Protein AF-A0A439PSY3-F1 (afdb_monomer_lite)

Foldseek 3Di:
DDPDDDPCLQADLDDLVRLCQQQDLVDAPPRSHDPNHDYHDNVVVSNCVVCVVPFRPCSGHNNVVCVVVVHDRPDDDDDDDDDD

Structure (mmCIF, N/CA/C/O backbone):
data_AF-A0A439PSY3-F1
#
_entry.id   AF-A0A439PSY3-F1
#
loop_
_atom_site.group_PDB
_atom_site.id
_atom_site.type_symbol
_atom_site.label_atom_id
_atom_site.label_alt_id
_atom_site.label_comp_id
_atom_site.label_asym_id
_atom_site.label_entity_id
_atom_site.label_seq_id
_atom_site.pdbx_PDB_ins_code
_atom_site.Cartn_x
_atom_site.Cartn_y
_atom_site.Cartn_z
_atom_site.occupancy
_atom_site.B_iso_or_equiv
_atom_site.auth_seq_id
_atom_site.auth_comp_id
_atom_site.auth_asym_id
_atom_site.auth_atom_id
_atom_site.pdbx_PDB_model_num
ATOM 1 N N . MET A 1 1 ? 29.810 -4.689 -17.989 1.00 48.34 1 MET A N 1
ATOM 2 C CA . MET A 1 1 ? 28.379 -5.068 -17.986 1.00 48.34 1 MET A CA 1
ATOM 3 C C . MET A 1 1 ? 27.619 -3.976 -17.240 1.00 48.34 1 MET A C 1
ATOM 5 O O . MET A 1 1 ? 27.784 -3.867 -16.032 1.00 48.34 1 MET A O 1
ATOM 9 N N . MET A 1 2 ? 26.905 -3.088 -17.939 1.00 49.81 2 MET A N 1
ATOM 10 C CA . MET A 1 2 ? 26.131 -2.025 -17.284 1.00 49.81 2 MET A CA 1
ATOM 11 C C . MET A 1 2 ? 24.935 -2.658 -16.566 1.00 49.81 2 MET A C 1
ATOM 13 O O . MET A 1 2 ? 24.036 -3.207 -17.201 1.00 49.81 2 MET A O 1
ATOM 17 N N . ARG A 1 3 ? 24.959 -2.639 -15.230 1.00 76.06 3 ARG A N 1
A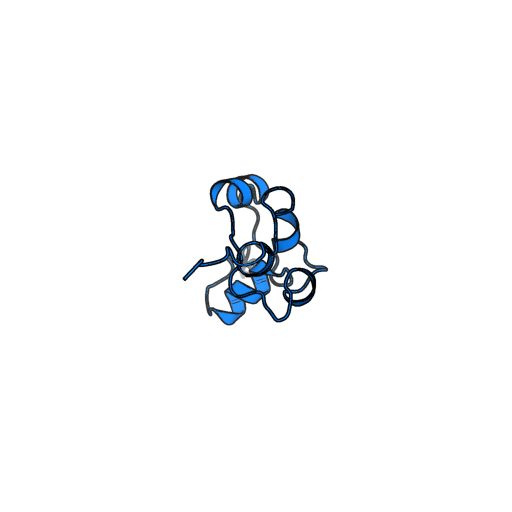TOM 18 C CA . ARG A 1 3 ? 23.809 -3.006 -14.403 1.00 76.06 3 ARG A CA 1
ATOM 19 C C . ARG A 1 3 ? 22.836 -1.834 -14.458 1.00 76.06 3 ARG A C 1
ATOM 21 O O . ARG A 1 3 ? 23.089 -0.801 -13.850 1.00 76.06 3 ARG A O 1
ATOM 28 N N . HIS A 1 4 ? 21.780 -1.971 -15.249 1.00 81.94 4 HIS A N 1
ATOM 29 C CA . HIS A 1 4 ? 20.736 -0.957 -15.324 1.00 81.94 4 HIS A CA 1
ATOM 30 C C . HIS A 1 4 ? 19.923 -0.995 -14.029 1.00 81.94 4 HIS A C 1
ATOM 32 O O . HIS A 1 4 ? 19.646 -2.074 -13.500 1.00 81.94 4 HIS A O 1
ATOM 38 N N . ALA A 1 5 ? 19.561 0.176 -13.507 1.00 85.56 5 ALA A N 1
ATOM 39 C CA . ALA A 1 5 ? 18.614 0.251 -12.405 1.00 85.56 5 ALA A CA 1
ATOM 40 C C . ALA A 1 5 ? 17.273 -0.339 -12.864 1.00 85.56 5 ALA A C 1
ATOM 42 O O . ALA A 1 5 ? 16.799 -0.033 -13.960 1.00 85.56 5 ALA A O 1
ATOM 43 N N . ALA A 1 6 ? 16.673 -1.198 -12.038 1.00 88.19 6 ALA A N 1
ATOM 44 C CA . ALA A 1 6 ? 15.323 -1.677 -12.304 1.00 88.19 6 ALA A CA 1
ATOM 45 C C . ALA A 1 6 ? 14.343 -0.489 -12.257 1.00 88.19 6 ALA A C 1
ATOM 47 O O . ALA A 1 6 ? 14.559 0.436 -11.467 1.00 88.19 6 ALA A O 1
ATOM 48 N N . PRO A 1 7 ? 13.259 -0.495 -13.054 1.00 90.94 7 PRO A N 1
ATOM 49 C CA . PRO A 1 7 ? 12.280 0.574 -12.959 1.00 90.94 7 PRO A CA 1
ATOM 50 C C . PRO A 1 7 ? 11.582 0.560 -11.590 1.00 90.94 7 PRO A C 1
ATOM 52 O O . PRO A 1 7 ? 11.439 -0.486 -10.950 1.00 90.94 7 PRO A O 1
ATOM 55 N N . ILE A 1 8 ? 11.168 1.746 -11.148 1.00 90.31 8 ILE A N 1
ATOM 56 C CA . ILE A 1 8 ? 10.821 2.056 -9.754 1.00 90.31 8 ILE A CA 1
ATOM 57 C C . ILE A 1 8 ? 9.768 1.122 -9.140 1.00 90.31 8 ILE A C 1
ATOM 59 O O . ILE A 1 8 ? 9.948 0.639 -8.030 1.00 90.31 8 ILE A O 1
ATOM 63 N N . ASP A 1 9 ? 8.730 0.782 -9.889 1.00 91.19 9 ASP A N 1
ATOM 64 C CA . ASP A 1 9 ? 7.583 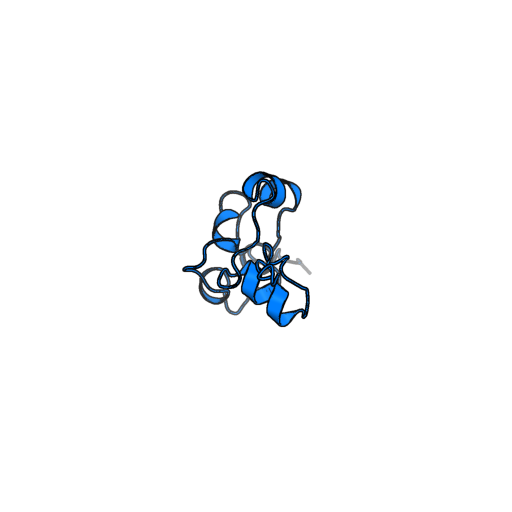-0.060 -9.530 1.00 91.19 9 ASP A CA 1
ATOM 65 C C . ASP A 1 9 ? 7.914 -1.546 -9.282 1.00 91.19 9 ASP A C 1
ATOM 67 O O . ASP A 1 9 ? 7.058 -2.294 -8.805 1.00 91.19 9 ASP A O 1
ATOM 71 N N . VAL A 1 10 ? 9.158 -1.988 -9.531 1.00 93.19 10 VAL A N 1
ATOM 72 C CA . VAL A 1 10 ? 9.634 -3.295 -9.028 1.00 93.19 10 VAL A CA 1
ATOM 73 C C . VAL A 1 10 ? 9.782 -3.280 -7.502 1.00 93.19 10 VAL A C 1
ATOM 75 O O . VAL A 1 10 ? 9.467 -4.281 -6.859 1.00 93.19 10 VAL A O 1
ATOM 78 N N . PHE A 1 11 ? 10.231 -2.165 -6.915 1.00 92.06 11 PHE A N 1
ATOM 79 C CA . PHE A 1 11 ? 10.530 -2.066 -5.475 1.00 92.06 11 PHE A CA 1
ATOM 80 C C . PHE A 1 11 ? 9.723 -0.986 -4.736 1.00 92.06 11 PHE A C 1
ATOM 82 O O . PHE A 1 11 ? 9.571 -1.042 -3.516 1.00 92.06 11 PHE A O 1
ATOM 89 N N . TYR A 1 12 ? 9.215 0.002 -5.468 1.00 93.00 12 TYR A N 1
ATOM 90 C CA . TYR A 1 12 ? 8.489 1.166 -4.963 1.00 93.00 12 TYR A CA 1
ATOM 91 C C . TYR A 1 12 ? 7.225 1.416 -5.797 1.00 93.00 12 TYR A C 1
ATOM 93 O O . TYR A 1 12 ? 7.086 2.472 -6.415 1.00 93.00 12 TYR A O 1
ATOM 101 N N . PRO A 1 13 ? 6.296 0.447 -5.847 1.00 94.38 13 PRO A N 1
ATOM 102 C CA . PRO A 1 13 ? 5.031 0.619 -6.558 1.00 94.38 13 PRO A CA 1
ATOM 103 C C . PRO A 1 13 ? 4.110 1.637 -5.857 1.00 94.38 13 PRO A C 1
ATOM 105 O O . PRO A 1 13 ? 3.278 2.267 -6.498 1.00 94.38 13 PRO A O 1
ATOM 108 N N . VAL A 1 14 ? 4.317 1.860 -4.552 1.00 94.88 14 VAL A N 1
ATOM 109 C CA . VAL A 1 14 ? 3.689 2.928 -3.766 1.00 94.88 14 VAL A CA 1
ATOM 110 C C . VAL A 1 14 ? 4.763 3.933 -3.368 1.00 94.88 14 VAL A C 1
ATOM 112 O O . VAL A 1 14 ? 5.756 3.580 -2.726 1.00 94.88 14 VAL A O 1
ATOM 115 N N . LEU A 1 15 ? 4.563 5.197 -3.734 1.00 93.56 15 LEU A N 1
ATOM 116 C CA . LEU A 1 15 ? 5.444 6.287 -3.325 1.00 93.56 15 LEU A CA 1
ATOM 117 C C . LEU A 1 15 ? 5.125 6.741 -1.897 1.00 93.56 15 LEU A C 1
ATOM 119 O O . LEU A 1 15 ? 4.000 6.630 -1.416 1.00 93.56 15 LEU A O 1
ATOM 123 N N . HIS A 1 16 ? 6.108 7.340 -1.226 1.00 92.19 16 HIS A N 1
ATOM 124 C CA . HIS A 1 16 ? 5.951 7.857 0.138 1.00 92.19 16 HIS A CA 1
ATOM 125 C C . HIS A 1 16 ? 4.808 8.882 0.288 1.00 92.19 16 HIS A C 1
ATOM 127 O O . HIS A 1 16 ? 4.199 8.977 1.352 1.00 92.19 16 HIS A O 1
ATOM 133 N N . THR A 1 17 ? 4.498 9.633 -0.773 1.00 93.69 17 THR A N 1
ATOM 134 C CA . THR A 1 17 ? 3.382 10.591 -0.834 1.00 93.69 17 THR A CA 1
ATOM 135 C C . THR A 1 17 ? 2.010 9.923 -0.930 1.00 93.69 17 THR A C 1
ATOM 137 O O . THR A 1 17 ? 1.005 10.563 -0.639 1.00 93.69 17 THR A O 1
ATOM 140 N N . GLN A 1 18 ? 1.961 8.644 -1.305 1.00 94.50 18 GLN A N 1
ATOM 141 C CA . GLN A 1 18 ? 0.746 7.863 -1.555 1.00 94.50 18 GLN A CA 1
ATOM 142 C C . GLN A 1 18 ? 0.538 6.757 -0.512 1.00 94.50 18 GLN A C 1
ATOM 144 O O . GLN A 1 18 ? -0.256 5.842 -0.712 1.00 94.50 18 GLN A O 1
ATOM 149 N N . ILE A 1 19 ? 1.233 6.830 0.627 1.00 94.25 19 ILE A N 1
ATOM 150 C CA . ILE A 1 19 ? 1.253 5.750 1.620 1.00 94.25 19 ILE A CA 1
ATOM 151 C C . ILE A 1 19 ? -0.133 5.388 2.177 1.00 94.25 19 ILE A C 1
ATOM 153 O O . ILE A 1 19 ? -0.343 4.278 2.659 1.00 94.25 19 ILE A O 1
ATOM 157 N N . THR A 1 20 ? -1.095 6.307 2.090 1.00 94.25 20 THR A N 1
ATOM 158 C CA . THR A 1 20 ? -2.488 6.086 2.492 1.00 94.25 20 THR A CA 1
ATOM 159 C C . THR A 1 20 ? -3.183 5.007 1.672 1.00 94.25 20 THR A C 1
ATOM 161 O O . THR A 1 20 ? -4.097 4.382 2.197 1.00 94.25 20 THR A O 1
ATOM 164 N N . MET A 1 21 ? -2.728 4.725 0.445 1.00 95.62 21 MET A N 1
ATOM 165 C CA . MET A 1 21 ? -3.263 3.638 -0.385 1.00 95.62 21 MET A CA 1
ATOM 166 C C . MET A 1 21 ? -3.112 2.270 0.292 1.00 95.62 21 MET A C 1
ATOM 168 O O . MET A 1 21 ? -3.976 1.415 0.153 1.00 95.62 21 MET A O 1
ATOM 172 N N . LEU A 1 22 ? -2.061 2.076 1.100 1.00 95.25 22 LEU A N 1
ATOM 173 C CA . LEU A 1 22 ? -1.866 0.841 1.870 1.00 95.25 22 LEU A CA 1
ATOM 174 C C . LEU A 1 22 ? -2.928 0.622 2.952 1.00 95.25 22 LEU A C 1
ATOM 176 O O . LEU A 1 22 ? -3.084 -0.500 3.426 1.00 95.25 22 LEU A O 1
ATOM 180 N N . LEU A 1 23 ? -3.621 1.686 3.358 1.00 95.06 23 LEU A N 1
ATOM 181 C CA . LEU A 1 23 ? -4.632 1.685 4.413 1.00 95.06 23 LEU A CA 1
ATOM 182 C C . LEU A 1 23 ? -6.055 1.828 3.859 1.00 95.06 23 LEU A C 1
ATOM 184 O O . LEU A 1 23 ? -7.000 1.821 4.645 1.00 95.06 23 LEU A O 1
ATOM 188 N N . ASP A 1 24 ? -6.217 1.978 2.543 1.00 95.56 24 ASP A N 1
ATOM 189 C CA . ASP A 1 24 ? -7.520 2.161 1.910 1.00 95.56 24 ASP A CA 1
ATOM 190 C C . ASP A 1 24 ? -8.258 0.813 1.817 1.00 95.56 24 ASP A C 1
ATOM 192 O O . ASP A 1 24 ? -7.779 -0.092 1.133 1.00 95.56 24 ASP A O 1
ATOM 196 N N . PRO A 1 25 ? -9.408 0.636 2.494 1.00 95.06 25 PRO A N 1
ATOM 197 C CA . PRO A 1 25 ? -10.157 -0.617 2.464 1.00 95.06 25 PRO A CA 1
ATOM 198 C C . PRO A 1 25 ? -10.811 -0.920 1.109 1.00 95.06 25 PRO A C 1
ATOM 200 O O . PRO A 1 25 ? -11.2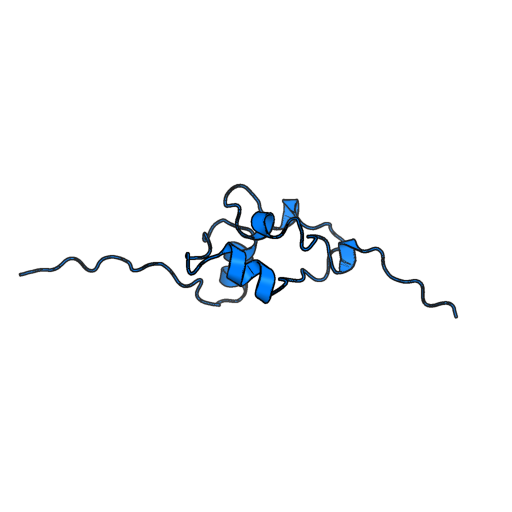85 -2.041 0.935 1.00 95.06 25 PRO A O 1
ATOM 203 N N . ALA A 1 26 ? -10.876 0.051 0.192 1.00 95.94 26 ALA A N 1
ATOM 204 C CA . ALA A 1 26 ? -11.398 -0.133 -1.159 1.00 95.94 26 ALA A CA 1
ATOM 205 C C . ALA A 1 26 ? -10.333 -0.624 -2.155 1.00 95.94 26 ALA A C 1
ATOM 207 O O . ALA A 1 26 ? -10.681 -0.963 -3.284 1.00 95.94 26 ALA A O 1
ATOM 208 N N . LEU A 1 27 ? -9.056 -0.668 -1.752 1.00 96.44 27 LEU A N 1
ATOM 209 C CA . LEU A 1 27 ? -7.950 -1.133 -2.586 1.00 96.44 27 LEU A CA 1
ATOM 210 C C . LEU A 1 27 ? -7.493 -2.542 -2.199 1.00 96.44 27 LEU A C 1
ATOM 212 O O . LEU A 1 27 ? -7.572 -2.975 -1.050 1.00 96.44 27 LEU A O 1
ATOM 216 N N . SER A 1 28 ? -6.930 -3.240 -3.176 1.00 92.38 28 SER A N 1
ATOM 217 C CA . SER A 1 28 ? -6.270 -4.533 -3.034 1.00 92.38 28 SER A CA 1
ATOM 218 C C . SER A 1 28 ? -4.795 -4.456 -3.440 1.00 92.38 28 SER A C 1
ATOM 220 O O . SER A 1 28 ? -4.321 -3.462 -3.992 1.00 92.38 28 SER A O 1
ATOM 222 N N . LEU A 1 29 ? -4.042 -5.534 -3.194 1.00 89.19 29 LEU A N 1
ATOM 223 C CA . LEU A 1 29 ? -2.639 -5.615 -3.624 1.00 89.19 29 LEU A CA 1
ATOM 224 C C . LEU A 1 29 ? -2.460 -5.481 -5.144 1.00 89.19 29 LEU A C 1
ATOM 226 O O . LEU A 1 29 ? -1.438 -4.963 -5.590 1.00 89.19 29 LEU A O 1
ATOM 230 N N . THR A 1 30 ? -3.439 -5.920 -5.937 1.00 91.12 30 THR A N 1
ATOM 231 C CA . THR A 1 30 ? -3.394 -5.816 -7.403 1.00 91.12 30 THR A CA 1
ATOM 232 C C . THR A 1 30 ? -3.654 -4.403 -7.913 1.00 91.12 30 THR A C 1
ATOM 234 O O . THR A 1 30 ? -3.261 -4.104 -9.033 1.00 91.12 30 THR A O 1
ATOM 237 N N . ASP A 1 31 ? -4.263 -3.531 -7.103 1.00 94.06 31 ASP A N 1
ATOM 238 C CA . ASP A 1 31 ? -4.503 -2.128 -7.472 1.00 94.06 31 ASP A CA 1
ATOM 239 C C . ASP A 1 31 ? -3.274 -1.245 -7.228 1.00 94.06 31 ASP A C 1
ATOM 241 O O . ASP A 1 31 ? -3.134 -0.181 -7.828 1.00 94.06 31 ASP A O 1
ATOM 245 N N . ILE A 1 32 ? -2.383 -1.676 -6.328 1.00 93.25 32 ILE A N 1
ATOM 246 C CA . ILE A 1 32 ? -1.184 -0.918 -5.952 1.00 93.25 32 ILE A CA 1
ATOM 247 C C . ILE A 1 32 ? 0.096 -1.466 -6.575 1.00 93.25 32 ILE A C 1
ATOM 249 O O . ILE A 1 32 ? 1.083 -0.746 -6.626 1.00 93.25 32 ILE A O 1
ATOM 253 N N . GLY A 1 33 ? 0.108 -2.730 -6.998 1.00 92.00 33 GLY A N 1
ATOM 254 C CA . GLY A 1 33 ? 1.263 -3.406 -7.580 1.00 92.00 33 GLY A CA 1
ATOM 255 C C . GLY A 1 33 ? 1.052 -3.775 -9.045 1.00 92.00 33 GLY A C 1
ATOM 256 O O . GLY A 1 33 ? -0.047 -3.719 -9.582 1.00 92.00 33 GLY A O 1
ATOM 257 N N . THR A 1 34 ? 2.126 -4.203 -9.696 1.00 90.38 34 THR A N 1
ATOM 258 C CA . THR A 1 34 ? 2.100 -4.763 -11.055 1.00 90.38 34 THR A CA 1
ATOM 259 C C . THR A 1 34 ? 2.630 -6.202 -11.031 1.00 90.38 34 THR A C 1
ATOM 261 O O . THR A 1 34 ? 3.265 -6.597 -10.051 1.00 90.38 34 THR A O 1
ATOM 264 N N . PRO A 1 35 ? 2.480 -6.998 -12.109 1.00 92.62 35 PRO A N 1
ATOM 265 C CA . PRO A 1 35 ? 3.056 -8.349 -12.175 1.00 92.62 35 PRO A CA 1
ATOM 266 C C . PRO A 1 35 ? 4.581 -8.422 -11.982 1.00 92.62 35 PRO A C 1
ATOM 268 O O . PRO A 1 35 ? 5.123 -9.495 -11.743 1.00 92.62 35 PRO A O 1
ATOM 271 N N . ARG A 1 36 ? 5.284 -7.289 -12.097 1.00 92.06 36 ARG A N 1
ATOM 272 C CA . ARG A 1 36 ? 6.734 -7.167 -11.884 1.00 92.06 36 ARG A CA 1
ATOM 273 C C . ARG A 1 36 ? 7.109 -6.605 -10.512 1.00 92.06 36 ARG A C 1
ATOM 275 O O . ARG A 1 36 ? 8.297 -6.479 -10.222 1.00 92.06 36 ARG A O 1
ATOM 282 N N . THR A 1 37 ? 6.133 -6.234 -9.687 1.00 93.88 37 THR A N 1
ATOM 283 C CA . THR A 1 37 ? 6.367 -5.772 -8.319 1.00 93.88 37 THR A CA 1
ATOM 284 C C . THR A 1 37 ? 6.867 -6.932 -7.464 1.00 93.88 37 THR A C 1
ATOM 286 O O . THR A 1 37 ? 6.204 -7.958 -7.341 1.00 93.88 37 THR A O 1
ATOM 289 N N . LEU A 1 38 ? 8.035 -6.750 -6.852 1.00 92.31 38 LEU A N 1
ATOM 290 C CA . LEU A 1 38 ? 8.665 -7.730 -5.964 1.00 92.31 38 LEU A CA 1
ATOM 291 C C . LEU A 1 38 ? 8.654 -7.282 -4.500 1.00 92.31 38 LEU A C 1
ATOM 293 O O . LEU A 1 38 ? 8.730 -8.113 -3.601 1.00 92.31 38 LEU A O 1
ATOM 297 N N . CYS A 1 39 ? 8.589 -5.972 -4.253 1.00 91.88 39 CYS A N 1
ATOM 298 C CA . CYS A 1 39 ? 8.625 -5.399 -2.914 1.00 91.88 39 CYS A CA 1
ATOM 299 C C . CYS A 1 39 ? 7.742 -4.151 -2.833 1.00 91.88 39 CYS A C 1
ATOM 301 O O . CYS A 1 39 ? 7.580 -3.427 -3.815 1.00 91.88 39 CYS A O 1
ATOM 303 N N . ILE A 1 40 ? 7.197 -3.901 -1.641 1.00 91.88 40 ILE A N 1
ATOM 304 C CA . ILE A 1 40 ? 6.485 -2.674 -1.290 1.00 91.88 40 ILE A CA 1
ATOM 305 C C . ILE A 1 40 ? 7.179 -2.078 -0.070 1.00 91.88 40 ILE A C 1
ATOM 307 O O . ILE A 1 40 ? 7.205 -2.675 1.006 1.00 91.88 40 ILE A O 1
ATOM 311 N N . HIS A 1 41 ? 7.729 -0.880 -0.228 1.00 93.75 41 HIS A N 1
ATOM 312 C CA . HIS A 1 41 ? 8.344 -0.156 0.873 1.00 93.75 41 HIS A CA 1
ATOM 313 C C . HIS A 1 41 ? 7.270 0.513 1.750 1.00 93.75 41 HIS A C 1
ATOM 315 O O . HIS A 1 41 ? 6.484 1.323 1.265 1.00 93.75 41 HIS A O 1
ATOM 321 N N . LEU A 1 42 ? 7.248 0.211 3.053 1.00 92.38 42 LEU A N 1
ATOM 322 C CA . LEU A 1 42 ? 6.214 0.704 3.979 1.00 92.38 42 LEU A CA 1
ATOM 323 C C . LEU A 1 42 ? 6.473 2.112 4.523 1.00 92.38 42 LEU A C 1
ATOM 325 O O . LEU A 1 42 ? 5.574 2.721 5.094 1.00 92.38 42 LEU A O 1
ATOM 329 N N . PHE A 1 43 ? 7.691 2.638 4.369 1.00 92.50 43 PHE A N 1
ATOM 330 C CA . PHE A 1 43 ? 8.076 3.955 4.887 1.00 92.50 43 PHE A CA 1
ATOM 331 C C . PHE A 1 43 ? 7.669 4.148 6.360 1.00 92.50 43 PHE A C 1
ATOM 333 O O . PHE A 1 43 ? 6.946 5.086 6.692 1.00 92.50 43 PHE A O 1
ATOM 340 N N . ASP A 1 44 ? 8.141 3.264 7.243 1.00 89.88 44 ASP A N 1
ATOM 341 C CA . ASP A 1 44 ? 7.699 3.090 8.634 1.00 89.88 44 ASP A CA 1
ATOM 342 C C . ASP A 1 44 ? 7.333 4.376 9.384 1.00 89.88 44 ASP A C 1
ATOM 344 O O . ASP A 1 44 ? 6.285 4.449 10.019 1.00 89.88 44 ASP A O 1
ATOM 348 N N . GLN A 1 45 ? 8.181 5.407 9.331 1.00 92.69 45 GLN A N 1
ATOM 349 C CA . GLN A 1 45 ? 7.936 6.672 10.035 1.00 92.69 45 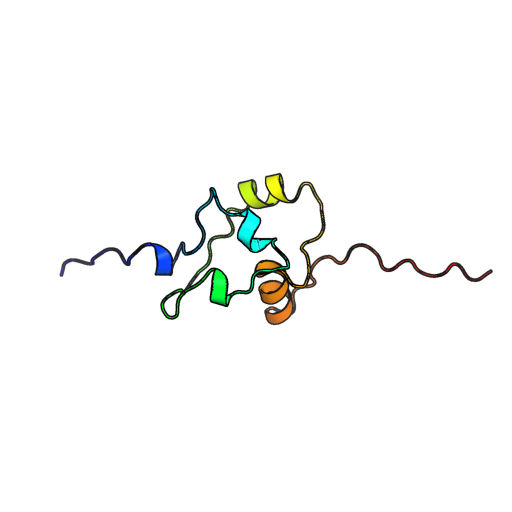GLN A CA 1
ATOM 350 C C . GLN A 1 45 ? 6.754 7.456 9.455 1.00 92.69 45 GLN A C 1
ATOM 352 O O . GLN A 1 45 ? 5.988 8.070 10.196 1.00 92.69 45 GLN A O 1
ATOM 357 N N . ILE A 1 46 ? 6.589 7.435 8.135 1.00 93.38 46 ILE A N 1
ATOM 358 C CA . ILE A 1 46 ? 5.495 8.111 7.435 1.00 93.38 46 ILE A CA 1
ATOM 359 C C . ILE A 1 46 ? 4.194 7.341 7.671 1.00 93.38 46 ILE A C 1
ATOM 361 O O . ILE A 1 46 ? 3.186 7.944 8.039 1.00 93.38 46 ILE A O 1
ATOM 365 N N . LEU A 1 47 ? 4.233 6.011 7.556 1.00 92.88 47 LEU A N 1
ATOM 366 C CA . LEU A 1 47 ? 3.081 5.155 7.820 1.00 92.88 47 LEU A CA 1
ATOM 367 C C . LEU A 1 47 ? 2.607 5.275 9.275 1.00 92.88 47 LEU A C 1
ATOM 369 O O . LEU A 1 47 ? 1.425 5.513 9.513 1.00 92.88 47 LEU A O 1
ATOM 373 N N . LYS A 1 48 ? 3.522 5.228 10.254 1.00 92.19 48 LYS A N 1
ATOM 374 C CA . LYS A 1 48 ? 3.196 5.440 11.678 1.00 92.19 48 LYS A CA 1
AT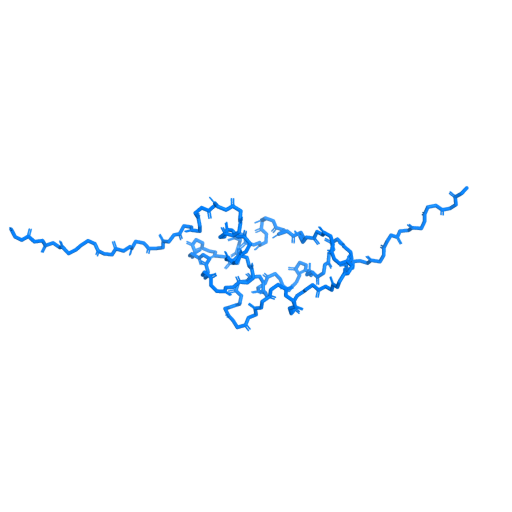OM 375 C C . LYS A 1 48 ? 2.530 6.797 11.921 1.00 92.19 48 LYS A C 1
ATOM 377 O O . LYS A 1 48 ? 1.522 6.862 12.628 1.00 92.19 48 LYS A O 1
ATOM 382 N N . LYS A 1 49 ? 3.051 7.873 11.313 1.00 92.38 49 LYS A N 1
ATOM 383 C CA . LYS A 1 49 ? 2.454 9.220 11.397 1.00 92.38 49 LYS A CA 1
ATOM 384 C C . LYS A 1 49 ? 1.044 9.263 10.814 1.00 92.38 49 LYS A C 1
ATOM 386 O O . LYS A 1 49 ? 0.177 9.908 11.396 1.00 92.38 49 LYS A O 1
ATOM 391 N N . TRP A 1 50 ? 0.806 8.574 9.701 1.00 89.88 50 TRP A N 1
ATOM 392 C CA . TRP A 1 50 ? -0.518 8.493 9.088 1.00 89.88 50 TRP A CA 1
ATOM 393 C C . TRP A 1 50 ? -1.502 7.685 9.920 1.00 89.88 50 TRP A C 1
ATOM 395 O O . TRP A 1 50 ? -2.635 8.126 10.111 1.00 89.88 50 TRP A O 1
ATOM 405 N N . MET A 1 51 ? -1.070 6.541 10.450 1.00 91.12 51 MET A N 1
ATOM 406 C CA . MET A 1 51 ? -1.909 5.677 11.274 1.00 91.12 51 MET A CA 1
ATOM 407 C C . MET A 1 51 ? -2.364 6.380 12.554 1.00 91.12 51 MET A C 1
ATOM 409 O O . MET A 1 51 ? -3.493 6.161 12.975 1.00 91.12 51 MET A O 1
ATOM 413 N N . LYS A 1 52 ? -1.538 7.242 13.169 1.00 90.94 52 LYS A N 1
ATOM 414 C CA . LYS A 1 52 ? -1.869 7.934 14.437 1.00 90.94 52 LYS A CA 1
ATOM 415 C C . LYS A 1 52 ? -2.395 6.972 15.521 1.00 90.94 52 LYS A C 1
ATOM 417 O O . LYS A 1 52 ? -3.316 7.304 16.258 1.00 90.94 52 LYS A O 1
ATOM 422 N N . GLY A 1 53 ? -1.856 5.751 15.572 1.00 88.12 53 GLY A N 1
ATOM 423 C CA . GLY A 1 53 ? -2.300 4.699 16.496 1.00 88.12 53 GLY A CA 1
ATOM 424 C C . GLY A 1 53 ? -3.614 3.996 16.130 1.00 88.12 53 GLY A C 1
ATOM 425 O O . GLY A 1 53 ? -4.018 3.089 16.853 1.00 88.12 53 GLY A O 1
ATOM 426 N N . ARG A 1 54 ? -4.272 4.362 15.021 1.00 88.81 54 ARG A N 1
ATOM 427 C CA . ARG A 1 54 ? -5.450 3.648 14.509 1.00 88.81 54 ARG A CA 1
ATOM 428 C C . ARG A 1 54 ? -5.077 2.234 14.043 1.00 88.81 54 ARG A C 1
ATOM 430 O O . ARG A 1 54 ? -3.952 2.033 13.570 1.00 88.81 54 ARG A O 1
ATOM 437 N N . PRO A 1 55 ? -6.005 1.266 14.147 1.00 89.81 55 PRO A N 1
ATOM 438 C CA . PRO A 1 55 ? -5.809 -0.068 13.589 1.00 89.81 55 PRO A CA 1
ATOM 439 C C . PRO A 1 55 ? -5.646 -0.016 12.066 1.00 89.81 55 PRO A C 1
ATOM 441 O O . PRO A 1 55 ? -6.140 0.896 11.400 1.00 89.81 55 PRO A O 1
ATOM 444 N N . ILE A 1 56 ? -4.985 -1.031 11.519 1.00 91.75 56 ILE A N 1
ATOM 445 C CA . ILE A 1 56 ? -4.919 -1.260 10.074 1.00 91.75 56 ILE A CA 1
ATOM 446 C C . ILE A 1 56 ? -6.241 -1.917 9.654 1.00 91.75 56 ILE A C 1
ATOM 448 O O . ILE A 1 56 ? -6.589 -2.950 10.233 1.00 91.75 56 ILE A O 1
ATOM 452 N N . PRO A 1 57 ? -6.991 -1.363 8.684 1.00 92.81 57 PRO A N 1
ATOM 453 C CA . PRO A 1 57 ? -8.200 -2.014 8.188 1.00 92.81 57 PRO A CA 1
ATOM 454 C C . PRO A 1 57 ? -7.868 -3.375 7.573 1.00 92.81 57 PRO A C 1
ATOM 456 O O . PRO A 1 57 ? -7.000 -3.457 6.704 1.00 92.81 57 PRO A O 1
ATOM 459 N N . ALA A 1 58 ? -8.561 -4.437 7.989 1.00 91.06 58 ALA A N 1
ATOM 460 C CA . ALA A 1 58 ? -8.261 -5.803 7.545 1.00 91.06 58 ALA A CA 1
ATOM 461 C C . ALA A 1 58 ? -8.385 -5.983 6.020 1.00 91.06 58 ALA A C 1
ATOM 463 O O . ALA A 1 58 ? -7.629 -6.742 5.425 1.00 91.06 58 ALA A O 1
ATOM 464 N N . THR A 1 59 ? -9.298 -5.244 5.382 1.00 93.56 59 THR A N 1
ATOM 465 C CA . THR A 1 59 ? -9.528 -5.309 3.932 1.00 93.56 59 THR A CA 1
ATOM 466 C C . THR A 1 59 ? -8.573 -4.442 3.117 1.00 93.56 59 THR A C 1
ATOM 468 O O . THR A 1 59 ? -8.527 -4.609 1.905 1.00 93.56 59 THR A O 1
ATOM 471 N N . SER A 1 60 ? -7.802 -3.550 3.752 1.00 95.31 60 SER A N 1
ATOM 472 C CA . SER A 1 60 ? -6.805 -2.728 3.052 1.00 95.31 60 SER A CA 1
ATOM 473 C C . SER A 1 60 ? -5.651 -3.576 2.505 1.00 95.31 60 SER A C 1
ATOM 475 O O . SER A 1 60 ? -5.420 -4.674 3.023 1.00 95.31 60 SER A O 1
ATOM 477 N N . PRO A 1 61 ? -4.859 -3.087 1.530 1.00 95.38 61 PRO A N 1
ATOM 478 C CA . PRO A 1 61 ? -3.731 -3.849 0.999 1.00 95.38 61 PRO A CA 1
ATOM 479 C C . PRO A 1 61 ? -2.753 -4.306 2.087 1.00 95.38 61 PRO A C 1
ATOM 481 O O . PRO A 1 61 ? -2.332 -5.462 2.097 1.00 95.38 61 PRO A O 1
ATOM 484 N N . LEU A 1 62 ? -2.438 -3.437 3.055 1.00 94.06 62 LEU A N 1
ATOM 485 C CA . LEU A 1 62 ? -1.567 -3.802 4.172 1.00 94.06 62 LEU A CA 1
ATOM 486 C C . LEU A 1 62 ? -2.230 -4.810 5.118 1.00 94.06 62 LEU A C 1
ATOM 488 O O . LEU A 1 62 ? -1.555 -5.710 5.611 1.00 94.06 62 LEU A O 1
ATOM 492 N N . GLY A 1 63 ? -3.541 -4.692 5.349 1.00 93.25 63 GLY A N 1
ATOM 493 C CA . GLY A 1 63 ? -4.308 -5.672 6.122 1.00 93.25 63 GLY A CA 1
ATOM 494 C C . GLY A 1 63 ? -4.245 -7.070 5.504 1.00 93.25 63 GLY A C 1
ATOM 495 O O . GLY A 1 63 ? -3.915 -8.033 6.193 1.00 93.25 63 GLY A O 1
ATOM 496 N N . GLN A 1 64 ? -4.437 -7.159 4.186 1.00 91.88 64 GLN A N 1
ATOM 497 C CA . GLN A 1 64 ? -4.337 -8.408 3.427 1.00 91.88 64 GLN A CA 1
ATOM 498 C C . GLN A 1 64 ? -2.925 -9.014 3.482 1.00 91.88 64 GLN A C 1
ATOM 500 O O . GLN A 1 64 ? -2.778 -10.232 3.566 1.00 91.88 64 GLN A O 1
ATOM 505 N N . MET A 1 65 ? -1.870 -8.188 3.442 1.00 91.31 65 MET A N 1
ATOM 506 C CA . MET A 1 65 ? -0.489 -8.668 3.588 1.00 91.31 65 MET A CA 1
ATOM 507 C C . MET A 1 65 ? -0.237 -9.269 4.971 1.00 91.31 65 MET A C 1
ATOM 509 O O . MET A 1 65 ? 0.377 -10.327 5.072 1.00 91.31 65 MET A O 1
ATOM 513 N N . LEU A 1 66 ? -0.700 -8.603 6.033 1.00 91.25 66 LEU A N 1
ATOM 514 C CA . LEU A 1 66 ? -0.523 -9.084 7.404 1.00 91.25 66 LEU A CA 1
ATOM 515 C C . LEU A 1 66 ? -1.234 -10.420 7.629 1.00 91.25 66 LEU A C 1
ATOM 517 O O . LEU A 1 66 ? -0.624 -11.336 8.177 1.00 91.25 66 LEU A O 1
ATOM 521 N N . ASP A 1 67 ? -2.465 -10.544 7.131 1.00 89.56 67 ASP A N 1
ATOM 522 C CA . ASP A 1 67 ? -3.250 -11.779 7.192 1.00 89.56 67 ASP A CA 1
ATOM 523 C C . ASP A 1 67 ? -2.521 -12.951 6.508 1.00 89.56 67 ASP A C 1
ATOM 525 O O . ASP A 1 67 ? -2.305 -14.002 7.113 1.00 89.56 67 ASP A O 1
ATOM 529 N N . ARG A 1 68 ? -2.000 -12.733 5.291 1.00 87.06 68 ARG A N 1
ATOM 530 C CA . ARG A 1 68 ? -1.201 -13.735 4.554 1.00 87.06 68 ARG A CA 1
ATOM 531 C C . ARG A 1 68 ? 0.102 -14.118 5.254 1.00 87.06 68 ARG A C 1
ATOM 533 O O . ARG A 1 68 ? 0.568 -15.243 5.099 1.00 87.06 68 ARG A O 1
ATOM 540 N N . CYS A 1 69 ? 0.696 -13.195 6.004 1.00 84.25 69 CYS A N 1
ATOM 541 C CA . CYS A 1 69 ? 1.906 -13.439 6.786 1.00 84.25 69 CYS A CA 1
ATOM 542 C C . CYS A 1 69 ? 1.623 -14.095 8.148 1.00 84.25 69 CYS A C 1
ATOM 544 O O . CYS A 1 69 ? 2.556 -14.251 8.935 1.00 84.25 69 CYS A O 1
ATOM 546 N N . ALA A 1 70 ? 0.363 -14.438 8.453 1.00 80.06 70 ALA A N 1
ATOM 547 C CA . ALA A 1 70 ? -0.079 -14.886 9.774 1.00 80.06 70 ALA A CA 1
ATOM 548 C C . ALA A 1 70 ? 0.332 -13.919 10.906 1.00 80.06 70 ALA A C 1
ATOM 550 O O . ALA A 1 70 ? 0.518 -14.320 12.057 1.00 80.06 70 ALA A O 1
ATOM 551 N N . LEU A 1 71 ? 0.485 -12.630 10.582 1.00 73.62 71 LEU A N 1
ATOM 552 C CA . LEU A 1 71 ? 0.767 -11.584 11.553 1.00 73.62 71 LEU A CA 1
ATOM 553 C C . LEU A 1 71 ? -0.568 -11.009 12.020 1.00 73.62 71 LEU A C 1
ATOM 555 O O . LEU A 1 71 ? -1.354 -10.557 11.185 1.00 73.62 71 LEU A O 1
ATOM 559 N N . PRO A 1 72 ? -0.843 -10.969 13.335 1.00 61.47 72 PRO A N 1
ATOM 560 C CA . PRO A 1 72 ? -2.078 -10.380 13.813 1.00 61.47 72 PRO A CA 1
ATOM 561 C C . PRO A 1 72 ? -2.083 -8.894 13.445 1.00 61.47 72 PRO A C 1
ATOM 563 O O . PRO A 1 72 ? -1.350 -8.089 14.029 1.00 61.47 72 PRO A O 1
ATOM 566 N N . ALA A 1 73 ? -2.932 -8.510 12.488 1.00 60.59 73 ALA A N 1
ATOM 567 C CA . ALA A 1 73 ? -3.369 -7.129 12.381 1.00 60.59 73 ALA A CA 1
ATOM 568 C C . ALA A 1 73 ? -3.971 -6.804 13.745 1.00 60.59 73 ALA A C 1
ATOM 570 O O . ALA A 1 73 ? -4.922 -7.465 14.151 1.00 60.59 73 ALA A O 1
ATOM 571 N N . ARG A 1 74 ? -3.361 -5.883 14.505 1.00 52.69 74 ARG A N 1
ATOM 572 C CA . ARG A 1 74 ? -3.863 -5.488 15.827 1.00 52.69 74 ARG A CA 1
ATOM 573 C C . ARG A 1 74 ? -5.318 -5.051 15.670 1.00 52.69 74 ARG A C 1
ATOM 575 O O . ARG A 1 74 ? -5.600 -3.916 15.287 1.00 52.69 74 ARG A O 1
ATOM 582 N N . THR A 1 75 ? -6.225 -5.979 15.933 1.00 50.75 75 THR A N 1
ATOM 583 C CA . THR A 1 75 ? -7.657 -5.767 15.934 1.00 50.75 75 THR A CA 1
ATOM 584 C C . THR A 1 75 ? -7.948 -4.878 17.125 1.00 50.75 75 THR A C 1
ATOM 586 O O . THR A 1 75 ? -7.500 -5.115 18.248 1.00 50.75 75 THR A O 1
ATOM 589 N N . SER A 1 76 ? -8.643 -3.778 16.863 1.00 46.81 76 SER A N 1
ATOM 590 C CA . SER A 1 76 ? -9.239 -3.007 17.946 1.00 46.81 76 SER A CA 1
ATOM 591 C C . SER A 1 76 ? -10.226 -3.921 18.655 1.00 46.81 76 SER A C 1
ATOM 593 O O . SER A 1 76 ? -11.062 -4.529 17.995 1.00 46.81 76 SER A O 1
ATOM 595 N N . ALA A 1 77 ? -10.035 -4.051 19.966 1.00 45.06 77 ALA A N 1
ATOM 596 C CA . ALA A 1 77 ? -10.786 -4.859 20.914 1.00 45.06 77 ALA A CA 1
ATOM 597 C C . ALA A 1 77 ? -12.192 -5.280 20.453 1.00 45.06 77 ALA A C 1
ATOM 599 O O . ALA A 1 77 ? -13.092 -4.453 20.311 1.00 45.06 77 ALA A O 1
ATOM 600 N N . THR A 1 78 ? -12.402 -6.589 20.338 1.00 40.69 78 THR A N 1
ATOM 601 C CA . THR A 1 78 ? -13.735 -7.169 20.476 1.00 40.69 78 THR A CA 1
ATOM 602 C C . THR A 1 78 ? -14.184 -6.903 21.912 1.00 40.69 78 THR A C 1
ATOM 604 O O . THR A 1 78 ? -13.557 -7.377 22.860 1.00 40.69 78 THR A O 1
ATOM 607 N N . ALA A 1 79 ? -15.227 -6.092 22.080 1.00 43.88 79 ALA A N 1
ATOM 608 C CA . ALA A 1 79 ? -15.877 -5.890 23.364 1.00 43.88 79 ALA A CA 1
ATOM 609 C C . ALA A 1 79 ? -16.317 -7.252 23.925 1.00 43.88 79 ALA A C 1
ATOM 611 O O . ALA A 1 79 ? -17.129 -7.950 23.320 1.00 43.88 79 ALA A O 1
ATOM 612 N N . VAL A 1 80 ? -15.753 -7.637 25.070 1.00 43.47 80 VAL A N 1
ATOM 613 C CA . VAL A 1 80 ? -16.228 -8.780 25.853 1.00 43.47 80 VAL A CA 1
ATOM 614 C C . VAL A 1 80 ? -17.568 -8.372 26.472 1.00 43.47 80 VAL A C 1
ATOM 616 O O . VAL A 1 80 ? -17.610 -7.339 27.148 1.00 43.47 80 VAL A O 1
ATOM 619 N N . PRO A 1 81 ? -18.670 -9.116 26.267 1.00 51.34 81 PRO A N 1
ATOM 620 C CA . PRO A 1 81 ? -19.906 -8.827 26.972 1.00 51.34 81 PRO A CA 1
ATOM 621 C C . PRO A 1 81 ? -19.694 -9.106 28.462 1.00 51.34 81 PRO A C 1
ATOM 623 O O . PRO A 1 81 ? -19.355 -10.215 28.873 1.00 51.34 81 PRO A O 1
ATOM 626 N N . HIS A 1 82 ? -19.875 -8.061 29.263 1.00 45.78 82 HIS A N 1
ATOM 627 C CA . HIS A 1 82 ? -19.956 -8.132 30.713 1.00 45.78 82 HIS A CA 1
ATOM 628 C C . HIS A 1 82 ? -21.210 -8.937 31.078 1.00 45.78 82 HIS A C 1
ATOM 630 O O . HIS A 1 82 ? -22.322 -8.420 30.967 1.00 45.78 82 HIS A O 1
ATOM 636 N N . ASN A 1 83 ? -21.041 -10.207 31.451 1.00 47.38 83 ASN A N 1
ATOM 637 C CA . ASN A 1 83 ? -22.114 -10.975 32.072 1.00 47.38 83 ASN A CA 1
ATOM 638 C C . ASN A 1 83 ? -21.981 -10.881 33.596 1.00 47.38 83 ASN A C 1
ATOM 640 O O . ASN A 1 83 ? -20.879 -11.043 34.123 1.00 47.38 83 ASN A O 1
ATOM 644 N N . ARG A 1 84 ? -23.112 -10.548 34.223 1.00 56.91 84 ARG A N 1
ATOM 645 C CA . ARG A 1 84 ? -23.320 -10.304 35.657 1.00 56.91 84 ARG A CA 1
ATOM 646 C C . ARG A 1 84 ? -22.869 -11.452 36.548 1.00 56.91 84 ARG A C 1
ATOM 648 O O . ARG A 1 84 ? -23.058 -12.617 36.137 1.00 56.91 84 ARG A O 1
#

Radius of gyration: 16.34 Å; chains: 1; bounding box: 52×26×54 Å

pLDDT: mean 83.95, std 16.61, range [40.69, 96.44]

Sequence (84 a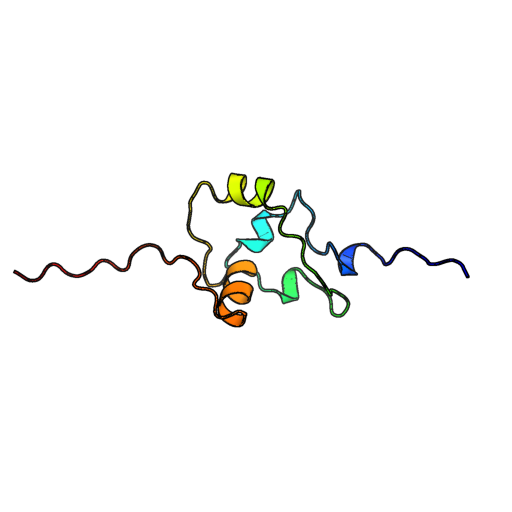a):
MMRHAAPIDVFYPVLHTQITMLLDPALSLTDIGTPRTLCIHLFDQILKKWMKGRPIPATSPLGQMLDRCALPARTSATAVPHNR

Secondary structure (DSSP, 8-state):
---PPPPGGGT-SS-GGGGGGGG-TT--HHHH--TT-------HHHHHHHHTTPPPPTTSHHHHHHHHTT--------PPP---